Protein AF-A0A383BFZ8-F1 (afdb_monomer)

Structure (mmCIF, N/CA/C/O backbone):
data_AF-A0A383BFZ8-F1
#
_entry.id   AF-A0A383BFZ8-F1
#
loop_
_atom_site.grou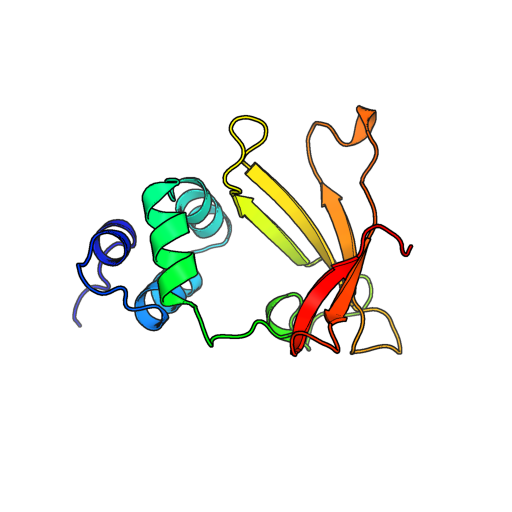p_PDB
_atom_site.id
_atom_site.type_symbol
_atom_site.label_atom_id
_atom_site.label_alt_id
_atom_site.label_comp_id
_atom_site.label_asym_id
_atom_site.label_entity_id
_atom_site.label_seq_id
_atom_site.pdbx_PDB_ins_code
_atom_site.Cartn_x
_atom_site.Cartn_y
_atom_site.Cartn_z
_atom_site.occupancy
_atom_site.B_iso_or_equiv
_atom_site.auth_seq_id
_atom_site.auth_comp_id
_atom_site.auth_asym_id
_atom_site.auth_atom_id
_atom_site.pdbx_PDB_model_num
ATOM 1 N N . MET A 1 1 ? 14.113 -26.364 -11.952 1.00 39.56 1 MET A N 1
ATOM 2 C CA . MET A 1 1 ? 13.372 -25.247 -11.329 1.00 39.56 1 MET A CA 1
ATOM 3 C C . MET A 1 1 ? 13.892 -23.974 -11.972 1.00 39.56 1 MET A C 1
ATOM 5 O O . MET A 1 1 ? 15.072 -23.693 -11.806 1.00 39.56 1 MET A O 1
ATOM 9 N N . SER A 1 2 ? 13.099 -23.288 -12.798 1.00 48.28 2 SER A N 1
ATOM 10 C CA . SER A 1 2 ? 13.532 -22.009 -13.383 1.00 48.28 2 SER A CA 1
ATOM 11 C C . SER A 1 2 ? 13.596 -20.955 -12.282 1.00 48.28 2 SER A C 1
ATOM 13 O O . SER A 1 2 ? 12.673 -20.864 -11.476 1.00 48.28 2 SER A O 1
ATOM 15 N N . ALA A 1 3 ? 14.693 -20.204 -12.215 1.00 62.72 3 ALA A N 1
ATOM 16 C CA . ALA A 1 3 ? 14.840 -19.117 -11.257 1.00 62.72 3 ALA A CA 1
ATOM 17 C C . ALA A 1 3 ? 13.802 -18.021 -11.547 1.00 62.72 3 ALA A C 1
ATOM 19 O O . ALA A 1 3 ? 13.646 -17.615 -12.700 1.00 62.72 3 ALA A O 1
ATOM 20 N N . THR A 1 4 ? 13.102 -17.544 -10.515 1.00 66.56 4 THR A N 1
ATOM 21 C CA . THR A 1 4 ? 12.213 -16.382 -10.625 1.00 66.56 4 THR A CA 1
ATOM 22 C C . THR A 1 4 ? 13.032 -15.173 -11.094 1.00 66.56 4 THR A C 1
ATOM 24 O O . THR A 1 4 ? 14.069 -14.884 -10.488 1.00 66.56 4 THR A O 1
ATOM 27 N N . PRO A 1 5 ? 12.626 -14.474 -12.169 1.00 75.19 5 PRO A N 1
ATOM 28 C CA . PRO A 1 5 ? 13.356 -13.310 -12.656 1.00 75.19 5 PRO A CA 1
ATOM 29 C C . PRO A 1 5 ? 13.374 -12.189 -11.601 1.00 75.19 5 PRO A C 1
ATOM 31 O O . PRO A 1 5 ? 12.415 -12.044 -10.838 1.00 75.19 5 PRO A O 1
ATOM 34 N N . PRO A 1 6 ? 14.437 -11.366 -11.548 1.00 87.94 6 PRO A N 1
ATOM 35 C CA . PRO A 1 6 ? 14.481 -10.230 -10.637 1.00 87.94 6 PRO A CA 1
ATOM 36 C C . PRO A 1 6 ? 13.378 -9.223 -10.985 1.00 87.94 6 PRO A C 1
ATOM 38 O O . PRO A 1 6 ? 13.079 -9.002 -12.162 1.00 87.94 6 PRO A O 1
ATOM 41 N N . LEU A 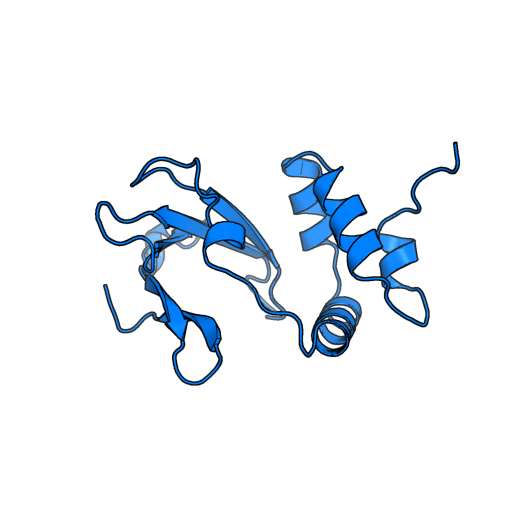1 7 ? 12.829 -8.547 -9.969 1.00 92.62 7 LEU A N 1
ATOM 42 C CA . LEU A 1 7 ? 11.762 -7.553 -10.149 1.00 92.62 7 LEU A CA 1
ATOM 43 C C . LEU A 1 7 ? 12.133 -6.475 -11.182 1.00 92.62 7 LEU A C 1
ATOM 45 O O . LEU A 1 7 ? 11.287 -6.047 -11.959 1.00 92.62 7 LEU A O 1
ATOM 49 N N . SER A 1 8 ? 13.401 -6.060 -11.234 1.00 92.12 8 SER A N 1
ATOM 50 C CA . SER A 1 8 ? 13.884 -5.099 -12.231 1.00 92.12 8 SER A CA 1
ATOM 51 C C . SER A 1 8 ? 13.652 -5.575 -13.666 1.00 92.12 8 SER A C 1
ATOM 53 O O . SER A 1 8 ? 13.184 -4.788 -14.481 1.00 92.12 8 SER A O 1
ATOM 55 N N . GLY A 1 9 ? 13.911 -6.854 -13.956 1.00 93.44 9 GLY A N 1
ATOM 56 C CA . GLY A 1 9 ? 13.674 -7.449 -15.270 1.00 93.44 9 GLY A CA 1
ATOM 57 C C . GLY A 1 9 ? 12.191 -7.445 -15.637 1.00 93.44 9 GLY A C 1
ATOM 58 O O . GLY A 1 9 ? 11.835 -7.028 -16.740 1.00 93.44 9 GLY A O 1
ATOM 59 N N . LEU A 1 10 ? 11.327 -7.809 -14.682 1.00 96.06 10 LEU A N 1
ATOM 60 C CA . LEU A 1 10 ? 9.870 -7.772 -14.850 1.00 96.06 10 LEU A CA 1
ATOM 61 C C . LEU A 1 10 ? 9.354 -6.351 -15.129 1.00 96.06 10 LEU A C 1
ATOM 63 O O . LEU A 1 10 ? 8.505 -6.160 -15.993 1.00 96.06 10 LEU A O 1
ATOM 67 N N . LEU A 1 11 ? 9.905 -5.337 -14.454 1.00 96.06 11 LEU A N 1
ATOM 68 C CA . LEU A 1 11 ? 9.512 -3.931 -14.628 1.00 96.06 11 LEU A CA 1
ATOM 69 C C . LEU A 1 11 ? 10.016 -3.300 -15.938 1.00 96.06 11 LEU A C 1
ATOM 71 O O . LEU A 1 11 ? 9.508 -2.250 -16.349 1.00 96.06 11 LEU A O 1
ATOM 75 N N . THR A 1 12 ? 11.012 -3.906 -16.590 1.00 95.06 12 THR A N 1
ATOM 76 C CA . THR A 1 12 ? 11.564 -3.447 -17.876 1.00 95.06 12 THR A CA 1
ATOM 77 C C . THR A 1 12 ? 11.057 -4.220 -19.088 1.00 95.06 12 THR A C 1
ATOM 79 O O . THR A 1 12 ? 11.289 -3.760 -20.199 1.00 95.06 12 THR A O 1
ATOM 82 N N . ALA A 1 13 ? 10.352 -5.341 -18.899 1.00 95.25 13 ALA A N 1
ATOM 83 C CA . ALA A 1 13 ? 9.752 -6.107 -19.994 1.00 95.25 13 ALA A CA 1
ATOM 84 C C . ALA A 1 13 ? 8.806 -5.236 -20.835 1.00 95.25 13 ALA A C 1
ATOM 86 O O . ALA A 1 13 ? 8.195 -4.317 -20.287 1.00 95.25 13 ALA A O 1
ATOM 87 N N . ASP A 1 14 ? 8.667 -5.513 -22.135 1.00 93.19 14 ASP A N 1
ATOM 88 C CA . ASP A 1 14 ? 7.819 -4.726 -23.049 1.00 93.19 14 ASP A CA 1
ATOM 89 C C . ASP A 1 14 ? 6.343 -4.751 -22.624 1.00 93.19 14 ASP A C 1
ATOM 91 O O . ASP A 1 14 ? 5.711 -3.699 -22.483 1.00 93.19 14 ASP A O 1
ATOM 95 N N . ALA A 1 15 ? 5.832 -5.945 -22.320 1.00 95.06 15 ALA A N 1
ATOM 96 C CA . ALA A 1 15 ? 4.551 -6.162 -21.660 1.00 95.06 15 ALA A CA 1
ATOM 97 C C . ALA A 1 15 ? 4.789 -6.540 -20.193 1.00 95.06 15 ALA A C 1
ATOM 99 O O . ALA A 1 15 ? 5.586 -7.431 -19.898 1.00 95.06 15 ALA A O 1
ATOM 100 N N . LEU A 1 16 ? 4.106 -5.851 -19.276 1.00 97.38 16 LEU A N 1
ATOM 101 C CA . LEU A 1 16 ? 4.205 -6.146 -17.850 1.00 97.38 16 LEU A CA 1
ATOM 102 C C . LEU A 1 16 ? 3.313 -7.335 -17.494 1.00 97.38 16 LEU A C 1
ATOM 104 O O . LEU A 1 16 ? 2.107 -7.300 -17.726 1.00 97.38 16 LEU A O 1
ATOM 108 N N . ASP A 1 17 ? 3.911 -8.344 -16.873 1.00 96.62 17 ASP A N 1
ATOM 109 C CA . ASP A 1 17 ? 3.191 -9.437 -16.229 1.00 96.62 17 ASP A CA 1
ATOM 110 C C . ASP A 1 17 ? 2.944 -9.070 -14.761 1.00 96.62 17 ASP A C 1
ATOM 112 O O . ASP A 1 17 ? 3.837 -9.159 -13.913 1.00 96.62 17 ASP A O 1
ATOM 116 N N . LEU A 1 18 ? 1.734 -8.589 -14.471 1.00 96.44 18 LEU A N 1
ATOM 117 C CA . LEU A 1 18 ? 1.365 -8.141 -13.130 1.00 96.44 18 LEU A CA 1
ATOM 118 C C . LEU A 1 18 ? 1.312 -9.285 -12.113 1.00 96.44 18 LEU A C 1
ATOM 120 O O . LEU A 1 18 ? 1.577 -9.039 -10.938 1.00 96.44 18 LEU A O 1
ATOM 124 N N . ASP A 1 19 ? 1.026 -10.513 -12.546 1.00 95.75 19 ASP A N 1
ATOM 125 C CA . ASP A 1 19 ? 0.947 -11.667 -11.649 1.00 95.75 19 ASP A CA 1
ATOM 126 C C . ASP A 1 19 ? 2.352 -12.154 -11.282 1.00 95.75 19 ASP A C 1
ATOM 128 O O . ASP A 1 19 ? 2.629 -12.424 -10.113 1.00 95.75 19 ASP A O 1
ATOM 132 N N . ALA A 1 20 ? 3.287 -12.154 -12.237 1.00 96.31 20 ALA A N 1
ATOM 133 C CA . ALA A 1 20 ? 4.697 -12.406 -11.948 1.00 96.31 20 ALA A CA 1
ATOM 134 C C . ALA A 1 20 ? 5.306 -11.326 -11.037 1.00 96.31 20 ALA A C 1
ATOM 136 O O . ALA A 1 20 ? 6.097 -11.638 -10.145 1.00 96.31 20 ALA A O 1
ATOM 137 N N . ILE A 1 21 ? 4.932 -10.056 -11.236 1.00 96.88 21 ILE A N 1
ATOM 138 C CA . ILE A 1 21 ? 5.364 -8.946 -10.373 1.00 96.88 21 ILE A CA 1
ATOM 139 C C . ILE A 1 21 ? 4.814 -9.117 -8.954 1.00 96.88 21 ILE A C 1
ATOM 141 O O . ILE A 1 21 ? 5.580 -8.987 -7.998 1.00 96.88 21 ILE A O 1
ATOM 145 N N . ALA A 1 22 ? 3.523 -9.432 -8.811 1.00 95.12 22 ALA A N 1
ATOM 146 C CA . ALA A 1 22 ? 2.905 -9.708 -7.516 1.00 95.12 22 ALA A CA 1
ATOM 147 C C . ALA A 1 22 ? 3.600 -10.882 -6.815 1.00 95.12 22 ALA A C 1
ATOM 149 O O . ALA A 1 22 ? 4.091 -10.719 -5.702 1.00 95.12 22 ALA A O 1
ATOM 150 N N . ALA A 1 23 ? 3.786 -12.009 -7.508 1.00 95.44 23 ALA A N 1
ATOM 151 C CA . ALA A 1 23 ? 4.466 -13.181 -6.963 1.00 95.44 23 ALA A CA 1
ATOM 152 C C . ALA A 1 23 ? 5.911 -12.884 -6.516 1.00 95.44 23 ALA A C 1
ATOM 154 O O . ALA A 1 23 ? 6.353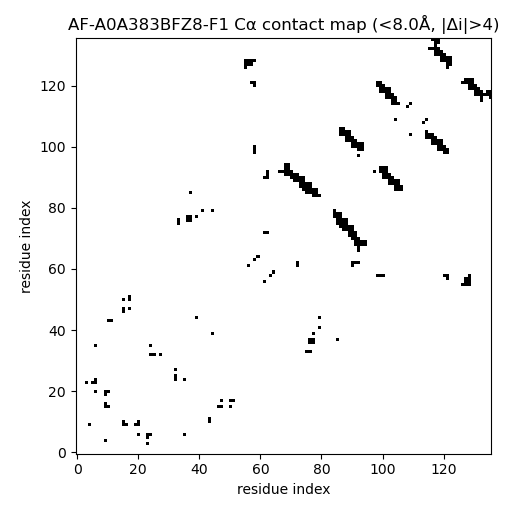 -13.369 -5.474 1.00 95.44 23 ALA A O 1
ATOM 155 N N . ALA A 1 24 ? 6.653 -12.064 -7.269 1.00 95.12 24 ALA A N 1
ATOM 156 C CA . ALA A 1 24 ? 8.001 -11.645 -6.886 1.00 95.12 24 ALA A CA 1
ATOM 157 C C . ALA A 1 24 ? 8.008 -10.767 -5.619 1.00 95.12 24 ALA A C 1
ATOM 159 O O . ALA A 1 24 ? 8.924 -10.877 -4.802 1.00 95.12 24 ALA A O 1
ATOM 160 N N . LEU A 1 25 ? 7.000 -9.907 -5.443 1.00 95.06 25 LEU A N 1
ATOM 161 C CA . LEU A 1 25 ? 6.840 -9.076 -4.246 1.00 95.06 25 LEU A CA 1
ATOM 162 C C . LEU A 1 25 ? 6.352 -9.887 -3.036 1.00 95.06 25 LEU A C 1
ATOM 164 O O . LEU A 1 25 ? 6.813 -9.633 -1.925 1.00 95.06 25 LEU A O 1
ATOM 168 N N . ASP A 1 26 ? 5.474 -10.868 -3.237 1.00 94.19 26 ASP A N 1
ATOM 169 C CA . ASP A 1 26 ? 4.956 -11.745 -2.180 1.00 94.19 26 ASP A CA 1
ATOM 170 C C . ASP A 1 26 ? 6.019 -12.713 -1.657 1.00 94.19 26 ASP A C 1
ATOM 172 O O . ASP A 1 26 ? 6.071 -12.998 -0.461 1.00 94.19 26 ASP A O 1
ATOM 176 N N . ALA A 1 27 ? 6.919 -13.168 -2.533 1.00 94.38 27 ALA A N 1
ATOM 177 C CA . ALA A 1 27 ? 8.070 -13.980 -2.149 1.00 94.38 27 ALA A CA 1
ATOM 178 C C . ALA A 1 27 ? 9.120 -13.195 -1.338 1.00 94.38 27 ALA A C 1
ATOM 180 O O . ALA A 1 27 ? 9.973 -13.798 -0.682 1.00 94.38 27 ALA A O 1
ATOM 181 N N . ALA A 1 28 ? 9.087 -11.859 -1.376 1.00 94.31 28 ALA A N 1
ATOM 182 C CA . ALA A 1 28 ? 10.013 -11.021 -0.630 1.00 94.31 28 ALA A CA 1
ATOM 183 C C . ALA A 1 28 ? 9.587 -10.872 0.840 1.00 94.31 28 ALA A C 1
ATOM 185 O O . ALA A 1 28 ? 8.432 -10.584 1.164 1.00 94.31 28 ALA A O 1
ATOM 186 N N . GLY A 1 29 ? 10.561 -10.972 1.749 1.00 93.69 29 GLY A N 1
ATOM 187 C CA . GLY A 1 29 ? 10.357 -10.603 3.150 1.00 93.69 29 GLY A CA 1
ATOM 188 C C . GLY A 1 29 ? 9.986 -9.114 3.307 1.00 93.69 29 GLY A C 1
ATOM 189 O O . GLY A 1 29 ? 10.256 -8.317 2.405 1.00 93.69 29 GLY A O 1
ATOM 190 N N . PRO A 1 30 ? 9.411 -8.688 4.448 1.00 91.50 30 PRO A N 1
ATOM 191 C CA . PRO A 1 30 ? 8.860 -7.337 4.608 1.00 91.50 30 PRO A CA 1
ATOM 192 C C . PRO A 1 30 ? 9.835 -6.192 4.285 1.00 91.50 30 PRO A C 1
ATOM 194 O O . PRO A 1 30 ? 9.466 -5.230 3.608 1.00 91.50 30 PRO A O 1
ATOM 197 N N . GLU A 1 31 ? 11.087 -6.294 4.737 1.00 94.19 31 GLU A N 1
ATOM 198 C CA . GLU A 1 31 ? 12.112 -5.264 4.516 1.00 94.19 31 GLU A CA 1
ATOM 199 C C . GLU A 1 31 ? 12.593 -5.216 3.062 1.00 94.19 31 GLU A C 1
ATOM 201 O O . GLU A 1 31 ? 12.733 -4.137 2.481 1.00 94.19 31 GLU A O 1
ATOM 206 N N . GLU A 1 32 ? 12.800 -6.388 2.456 1.00 95.25 32 GLU A N 1
ATOM 207 C CA . GLU A 1 32 ? 13.139 -6.526 1.037 1.00 95.25 32 GLU A CA 1
ATOM 208 C C . GLU A 1 32 ? 12.028 -5.937 0.170 1.00 95.25 32 GLU A C 1
ATOM 210 O O . GLU A 1 32 ? 12.297 -5.081 -0.669 1.00 95.25 32 GLU A O 1
ATOM 215 N N . ARG A 1 33 ? 10.769 -6.311 0.429 1.00 95.75 33 ARG A N 1
ATOM 216 C CA . ARG A 1 33 ? 9.608 -5.793 -0.298 1.00 95.75 33 ARG A CA 1
ATOM 217 C C . ARG A 1 33 ? 9.531 -4.270 -0.216 1.00 95.75 33 ARG A C 1
ATOM 219 O O . ARG A 1 33 ? 9.355 -3.611 -1.238 1.00 95.75 33 ARG A O 1
ATOM 226 N N . ALA A 1 34 ? 9.728 -3.690 0.969 1.00 95.50 34 ALA A N 1
ATOM 227 C CA . ALA A 1 34 ? 9.749 -2.237 1.136 1.00 95.50 34 ALA A CA 1
ATOM 228 C C . ALA A 1 34 ? 10.880 -1.572 0.330 1.00 95.50 34 ALA A C 1
ATOM 230 O O . ALA A 1 34 ? 10.663 -0.530 -0.292 1.00 95.50 34 ALA A O 1
ATOM 231 N N . ARG A 1 35 ? 12.082 -2.165 0.305 1.00 95.81 35 ARG A N 1
ATOM 232 C CA . ARG A 1 35 ? 13.202 -1.666 -0.507 1.00 95.81 35 ARG A CA 1
ATOM 233 C C . ARG A 1 35 ? 12.913 -1.772 -2.005 1.00 95.81 35 ARG A C 1
ATOM 235 O O . ARG A 1 35 ? 13.146 -0.797 -2.717 1.00 95.81 35 ARG A O 1
ATOM 242 N N . LEU A 1 36 ? 12.372 -2.899 -2.465 1.00 96.00 36 LEU A N 1
ATOM 243 C CA . LEU A 1 36 ? 11.978 -3.118 -3.858 1.00 96.00 36 LEU A CA 1
ATOM 244 C C . LEU A 1 36 ? 10.950 -2.076 -4.315 1.00 96.00 36 LEU A C 1
ATOM 246 O O . LEU A 1 36 ? 11.199 -1.370 -5.291 1.00 96.00 36 LEU A O 1
ATOM 250 N N . ILE A 1 37 ? 9.856 -1.899 -3.564 1.00 95.75 37 ILE A N 1
ATOM 251 C CA . ILE A 1 37 ? 8.808 -0.905 -3.853 1.00 95.75 37 ILE A CA 1
ATOM 252 C C . ILE A 1 37 ? 9.380 0.519 -3.900 1.00 95.75 37 ILE A C 1
ATOM 254 O O . ILE A 1 37 ? 9.085 1.290 -4.814 1.00 95.75 37 ILE A O 1
ATOM 258 N N . ARG A 1 38 ? 10.248 0.882 -2.948 1.00 94.94 38 ARG A N 1
ATOM 259 C CA . ARG A 1 38 ? 10.875 2.216 -2.900 1.00 94.94 38 ARG A CA 1
ATOM 260 C C . ARG A 1 38 ? 11.880 2.462 -4.031 1.00 94.94 38 ARG A C 1
ATOM 262 O O . ARG A 1 38 ? 12.141 3.623 -4.367 1.00 94.94 38 ARG A O 1
ATOM 269 N N . GLY A 1 39 ? 12.394 1.393 -4.638 1.00 93.44 39 GLY A N 1
ATOM 270 C CA . GLY A 1 39 ? 13.239 1.420 -5.830 1.00 93.44 39 GLY A CA 1
ATOM 271 C C . GLY A 1 39 ? 12.478 1.609 -7.147 1.00 93.44 39 GLY A C 1
ATOM 272 O O . GLY A 1 39 ? 13.104 1.912 -8.162 1.00 93.44 39 GLY A O 1
ATOM 273 N N . ILE A 1 40 ? 11.144 1.485 -7.162 1.00 94.50 40 ILE A N 1
ATOM 274 C CA . ILE A 1 40 ? 10.349 1.644 -8.388 1.00 94.50 40 ILE A CA 1
ATOM 275 C C . ILE A 1 40 ? 10.343 3.119 -8.818 1.00 94.50 40 ILE A C 1
ATOM 277 O O . ILE A 1 40 ? 9.706 3.981 -8.207 1.00 94.50 40 ILE A O 1
ATOM 281 N N . GLY A 1 41 ? 11.059 3.422 -9.902 1.00 92.75 41 GLY A N 1
ATOM 282 C CA . GLY A 1 41 ? 11.119 4.764 -10.481 1.00 92.75 41 GLY A CA 1
ATOM 283 C C . GLY A 1 41 ? 9.795 5.214 -11.112 1.00 92.75 41 GLY A C 1
ATOM 284 O O . GLY A 1 41 ? 8.953 4.396 -11.478 1.00 92.75 41 GLY A O 1
ATOM 285 N N . GLY A 1 42 ? 9.628 6.527 -11.302 1.00 93.19 42 GLY A N 1
ATOM 286 C CA . GLY A 1 42 ? 8.372 7.113 -11.795 1.00 93.19 42 GLY A CA 1
ATOM 287 C C . GLY A 1 42 ? 7.901 6.564 -13.148 1.00 93.19 42 GLY A C 1
ATOM 288 O O . GLY A 1 42 ? 6.711 6.333 -13.335 1.00 93.19 42 GLY A O 1
ATOM 289 N N . ARG A 1 43 ? 8.826 6.255 -14.071 1.00 94.19 43 ARG A N 1
ATOM 290 C CA . ARG A 1 43 ? 8.485 5.618 -15.357 1.00 94.19 43 ARG A CA 1
ATOM 291 C C . ARG A 1 43 ? 7.838 4.246 -15.161 1.00 94.19 43 ARG A C 1
ATOM 293 O O . ARG A 1 43 ? 6.846 3.951 -15.813 1.00 94.19 43 ARG A O 1
ATOM 300 N N . ALA A 1 44 ? 8.384 3.421 -14.269 1.00 95.50 44 ALA A N 1
ATOM 301 C CA . ALA A 1 44 ? 7.825 2.105 -13.975 1.00 95.50 44 ALA A CA 1
ATOM 302 C C . ALA A 1 44 ? 6.473 2.221 -13.251 1.00 95.50 44 ALA A C 1
ATOM 304 O O . ALA A 1 44 ? 5.554 1.494 -13.605 1.00 95.50 44 ALA A O 1
ATOM 305 N N . GLN A 1 45 ? 6.310 3.182 -12.329 1.00 95.94 45 GLN A N 1
ATOM 306 C CA . GLN A 1 45 ? 5.011 3.457 -11.691 1.00 95.94 45 GLN A CA 1
ATOM 307 C C . GLN A 1 45 ? 3.928 3.811 -12.721 1.00 95.94 45 GLN A C 1
ATOM 309 O O . GLN A 1 45 ? 2.835 3.261 -12.663 1.00 95.94 45 GLN A O 1
ATOM 314 N N . ALA A 1 46 ? 4.240 4.668 -13.699 1.00 96.25 46 ALA A N 1
ATOM 315 C CA . ALA A 1 46 ? 3.297 5.023 -14.760 1.00 96.25 46 ALA A CA 1
ATOM 316 C C . ALA A 1 46 ? 2.902 3.809 -15.621 1.00 96.25 46 ALA A C 1
ATOM 318 O O . ALA A 1 46 ? 1.733 3.634 -15.950 1.00 96.25 46 ALA A O 1
ATOM 319 N N . ARG A 1 47 ? 3.862 2.935 -15.951 1.00 97.31 47 ARG A N 1
ATOM 320 C CA . ARG A 1 47 ? 3.579 1.702 -16.702 1.00 97.31 47 ARG A CA 1
ATOM 321 C C . ARG A 1 47 ? 2.727 0.718 -15.902 1.00 97.31 47 ARG A C 1
ATOM 323 O O . ARG A 1 47 ? 1.811 0.135 -16.467 1.00 97.31 47 ARG A O 1
ATOM 330 N N . LEU A 1 48 ? 3.014 0.551 -14.609 1.00 96.38 48 LEU A N 1
ATOM 331 C CA . LEU A 1 48 ? 2.221 -0.284 -13.702 1.00 96.38 48 LEU A CA 1
ATOM 332 C C . LEU A 1 48 ? 0.784 0.228 -13.595 1.00 96.38 48 LEU A C 1
ATOM 334 O O . LEU A 1 48 ? -0.141 -0.567 -13.694 1.00 96.38 48 LEU A O 1
ATOM 338 N N . TRP A 1 49 ? 0.602 1.543 -13.448 1.00 94.75 49 TRP A N 1
ATOM 339 C CA . TRP A 1 49 ? -0.717 2.174 -13.403 1.00 94.75 49 TRP A CA 1
ATOM 340 C C . TRP A 1 49 ? -1.547 1.859 -14.651 1.00 94.75 49 TRP A C 1
ATOM 342 O O . TRP A 1 49 ? -2.693 1.432 -14.552 1.00 94.75 49 TRP A O 1
ATOM 352 N N . GLU A 1 50 ? -0.949 2.020 -15.831 1.00 96.75 50 GLU A N 1
ATOM 353 C CA . GLU A 1 50 ? -1.614 1.725 -17.099 1.00 96.75 50 GLU A CA 1
ATOM 354 C C . GLU A 1 50 ? -1.912 0.231 -17.270 1.00 96.75 50 GLU A C 1
ATOM 356 O O . GLU A 1 50 ? -3.020 -0.130 -17.663 1.00 96.75 50 GLU A O 1
ATOM 361 N N . ALA A 1 51 ? -0.958 -0.640 -16.931 1.00 96.88 51 ALA A N 1
ATOM 362 C CA . ALA A 1 51 ? -1.130 -2.089 -17.018 1.00 96.88 51 ALA A CA 1
ATOM 363 C C . ALA A 1 51 ? -2.183 -2.625 -16.033 1.00 96.88 51 ALA A C 1
ATOM 365 O O . ALA A 1 51 ? -2.814 -3.642 -16.308 1.00 96.88 51 ALA A O 1
ATOM 366 N N . ALA A 1 52 ? -2.374 -1.959 -14.890 1.00 95.06 52 ALA A N 1
ATOM 367 C CA . ALA A 1 52 ? -3.317 -2.369 -13.852 1.00 95.06 52 ALA A CA 1
ATOM 368 C C . ALA A 1 52 ? -4.766 -1.936 -14.123 1.00 95.06 52 ALA A C 1
ATOM 370 O O . ALA A 1 52 ? -5.650 -2.285 -13.343 1.00 95.06 52 ALA A O 1
ATOM 371 N N . LYS A 1 53 ? -5.047 -1.207 -15.213 1.00 93.62 53 LYS A N 1
ATOM 372 C CA . LYS A 1 53 ? -6.420 -0.828 -15.578 1.00 93.62 53 LYS A CA 1
ATOM 373 C C . LYS A 1 53 ? -7.329 -2.058 -15.649 1.00 93.62 53 LYS A C 1
ATOM 375 O O . LYS A 1 53 ? -7.026 -3.029 -16.335 1.00 93.62 53 LYS A O 1
ATOM 380 N N . GLY A 1 54 ? -8.461 -1.992 -14.949 1.00 89.94 54 GLY A N 1
ATOM 381 C CA . GLY A 1 54 ? -9.417 -3.099 -14.846 1.00 89.94 54 GLY A CA 1
ATOM 382 C C . GLY A 1 54 ? -9.112 -4.106 -13.732 1.00 89.94 54 GLY A C 1
ATOM 383 O O . GLY A 1 54 ? -9.905 -5.022 -13.532 1.00 89.94 54 GLY A O 1
ATOM 384 N N . ARG A 1 55 ? -8.011 -3.942 -12.985 1.00 90.75 55 ARG A N 1
ATOM 385 C CA . ARG A 1 55 ? -7.782 -4.637 -11.713 1.00 90.75 55 ARG A CA 1
ATOM 386 C C . ARG A 1 55 ? -8.243 -3.749 -10.559 1.00 90.75 55 ARG A C 1
ATOM 388 O O . ARG A 1 55 ? -7.943 -2.560 -10.539 1.00 90.75 55 ARG A O 1
ATOM 395 N N . SER A 1 56 ? -8.939 -4.339 -9.593 1.00 87.88 56 SER A N 1
ATOM 396 C CA . SER A 1 56 ? -9.451 -3.652 -8.405 1.00 87.88 56 SER A CA 1
ATOM 397 C C . SER A 1 56 ? -8.767 -4.153 -7.137 1.00 87.88 56 SER A C 1
ATOM 399 O O . SER A 1 56 ? -8.500 -5.346 -7.013 1.00 87.88 56 SER A O 1
ATOM 401 N N . THR A 1 57 ? -8.579 -3.258 -6.172 1.00 90.56 57 THR A N 1
ATOM 402 C CA . THR A 1 57 ? -8.138 -3.592 -4.811 1.00 90.56 57 THR A CA 1
ATOM 403 C C . THR A 1 57 ? -9.354 -3.739 -3.901 1.00 90.56 57 THR A C 1
ATOM 405 O O . THR A 1 57 ? -10.216 -2.858 -3.875 1.00 90.56 57 THR A O 1
ATOM 408 N N . SER A 1 58 ? -9.414 -4.824 -3.135 1.00 93.12 58 SER A N 1
ATOM 409 C CA . SER A 1 58 ? -10.443 -5.106 -2.132 1.00 93.12 58 SER A CA 1
ATOM 410 C C . SER A 1 58 ? -10.012 -4.680 -0.723 1.00 93.12 58 SER A C 1
ATOM 412 O O . SER A 1 58 ? -8.844 -4.394 -0.458 1.00 93.12 58 SER A O 1
ATOM 414 N N . ILE A 1 59 ? -10.952 -4.672 0.229 1.00 96.25 59 ILE A N 1
ATOM 415 C CA . ILE A 1 59 ? -10.640 -4.418 1.646 1.00 96.25 59 ILE A CA 1
ATOM 416 C C . ILE A 1 59 ? -9.668 -5.471 2.196 1.00 96.25 59 ILE A C 1
ATOM 418 O O . ILE A 1 59 ? -8.776 -5.127 2.972 1.00 96.25 59 ILE A O 1
ATOM 422 N N . ALA A 1 60 ? -9.808 -6.730 1.772 1.00 95.81 60 ALA A N 1
ATOM 423 C CA . ALA A 1 60 ? -8.948 -7.828 2.205 1.00 95.81 60 ALA A CA 1
ATOM 424 C C . ALA A 1 60 ? -7.500 -7.683 1.706 1.00 95.81 60 ALA A C 1
ATOM 426 O O . ALA A 1 60 ? -6.580 -8.100 2.408 1.00 95.81 60 ALA A O 1
ATOM 427 N N . ASP A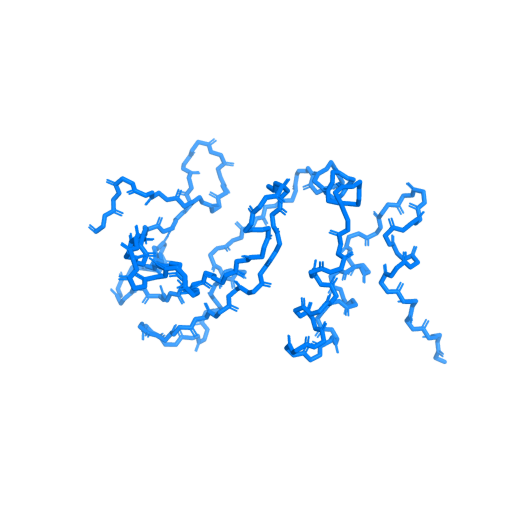 1 61 ? -7.292 -7.027 0.560 1.00 94.25 61 ASP A N 1
ATOM 428 C CA . ASP A 1 61 ? -5.951 -6.719 0.044 1.00 94.25 61 ASP A CA 1
ATOM 429 C C . ASP A 1 61 ? -5.248 -5.633 0.879 1.00 94.25 61 ASP A C 1
ATOM 431 O O . ASP A 1 61 ? -4.020 -5.596 0.966 1.00 94.25 61 ASP A O 1
ATOM 435 N N . VAL A 1 62 ? -6.016 -4.742 1.520 1.00 96.56 62 VAL A N 1
ATOM 436 C CA . VAL A 1 62 ? -5.475 -3.687 2.395 1.00 96.56 62 VAL A CA 1
ATOM 437 C C . VAL A 1 62 ? -5.262 -4.206 3.818 1.00 96.56 62 VAL A C 1
ATOM 439 O O . VAL A 1 62 ? -4.207 -3.968 4.409 1.00 96.56 62 VAL A O 1
ATOM 442 N N . VAL A 1 63 ? -6.243 -4.916 4.379 1.00 97.69 63 VAL A N 1
ATOM 443 C CA . VAL A 1 63 ? -6.150 -5.571 5.689 1.00 97.69 63 VAL A CA 1
ATOM 444 C C . VAL A 1 63 ? -6.739 -6.981 5.576 1.00 97.69 63 VAL A C 1
ATOM 446 O O . VAL A 1 63 ? -7.957 -7.101 5.448 1.00 97.69 63 VAL A O 1
ATOM 449 N N . PRO A 1 64 ? -5.935 -8.058 5.658 1.00 95.81 64 PRO A N 1
ATOM 450 C CA . PRO A 1 64 ? -6.439 -9.429 5.532 1.00 95.81 64 PRO A CA 1
ATOM 451 C C . PRO A 1 64 ? -7.552 -9.770 6.536 1.00 95.81 64 PRO A C 1
ATOM 453 O O . PRO A 1 64 ? -7.616 -9.210 7.632 1.00 95.81 64 PRO A O 1
ATOM 456 N N . GLU A 1 65 ? -8.453 -10.687 6.174 1.00 92.94 65 GLU A N 1
ATOM 457 C CA . GLU A 1 65 ? -9.636 -11.042 6.985 1.00 92.94 65 GLU A CA 1
ATOM 458 C C . GLU A 1 65 ? -9.293 -11.612 8.368 1.00 92.94 65 GLU A C 1
ATOM 460 O O . GLU A 1 65 ? -10.016 -11.363 9.326 1.00 92.94 65 GLU A O 1
ATOM 465 N N . GLY A 1 66 ? -8.162 -12.310 8.497 1.00 93.88 66 GLY A N 1
ATOM 466 C CA . GLY A 1 66 ? -7.708 -12.888 9.768 1.00 93.88 66 GLY A CA 1
ATOM 467 C C . GLY A 1 66 ? -7.068 -11.895 10.746 1.00 93.88 66 GLY A C 1
ATOM 468 O O . GLY A 1 66 ? -6.684 -12.291 11.845 1.00 93.88 66 GLY A O 1
ATOM 469 N N . VAL A 1 67 ? -6.907 -10.624 10.367 1.00 97.44 67 VAL A N 1
ATOM 470 C CA . VAL A 1 67 ? -6.328 -9.599 11.245 1.00 97.44 67 VAL A CA 1
ATOM 471 C C . VAL A 1 67 ? -7.402 -9.089 12.205 1.00 97.44 67 VAL A C 1
ATOM 473 O O . VAL A 1 67 ? -8.450 -8.618 11.771 1.00 97.44 67 VAL A O 1
ATOM 476 N N . ALA A 1 68 ? -7.142 -9.159 13.511 1.00 97.31 68 ALA A N 1
ATOM 477 C CA . ALA A 1 68 ? -8.088 -8.688 14.519 1.00 97.31 68 ALA A CA 1
ATOM 478 C C . ALA A 1 68 ? -8.365 -7.171 14.389 1.00 97.31 68 ALA A C 1
ATOM 480 O O . ALA A 1 68 ? -7.473 -6.415 13.978 1.00 97.31 68 ALA A O 1
ATOM 481 N N . PRO A 1 69 ? -9.566 -6.691 14.771 1.00 97.31 69 PRO A N 1
ATOM 482 C CA . PRO A 1 69 ? -9.851 -5.261 14.859 1.00 97.31 69 PRO A CA 1
ATOM 483 C C . PRO A 1 69 ? -8.786 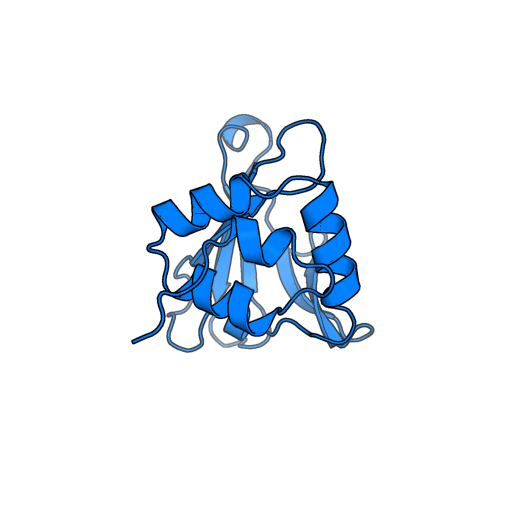-4.499 15.654 1.00 97.31 69 PRO A C 1
ATOM 485 O O . PRO A 1 69 ? -8.136 -5.057 16.539 1.00 97.31 69 PRO A O 1
ATOM 488 N N . ALA A 1 70 ? -8.579 -3.229 15.302 1.00 96.62 70 ALA A N 1
ATOM 489 C CA . ALA A 1 70 ? -7.546 -2.362 15.882 1.00 96.62 70 ALA A CA 1
ATOM 490 C C . ALA A 1 70 ? -6.084 -2.859 15.755 1.00 96.62 70 ALA A C 1
ATOM 492 O O . ALA A 1 70 ? -5.174 -2.197 16.250 1.00 96.62 70 ALA A O 1
ATOM 493 N N . THR A 1 71 ? -5.822 -3.966 15.051 1.00 98.19 71 THR A N 1
ATOM 494 C CA . THR A 1 71 ? -4.456 -4.407 14.737 1.00 98.19 71 THR A CA 1
ATOM 495 C C . THR A 1 71 ? -3.960 -3.720 13.468 1.00 98.19 71 THR A C 1
ATOM 497 O O . THR A 1 71 ? -4.593 -3.798 12.414 1.00 98.19 71 THR A O 1
ATOM 500 N N . GLU A 1 72 ? -2.822 -3.034 13.570 1.00 97.75 72 GLU A N 1
ATOM 501 C CA . GLU A 1 72 ? -2.262 -2.241 12.475 1.00 97.75 72 GLU A CA 1
ATOM 502 C C . GLU A 1 72 ? -1.598 -3.113 11.399 1.00 97.75 72 GLU A C 1
ATOM 504 O O . GLU A 1 72 ? -0.633 -3.836 11.657 1.00 97.75 72 GLU A O 1
ATOM 509 N N . VAL A 1 73 ? -2.039 -2.955 10.153 1.00 97.69 73 VAL A N 1
ATOM 510 C CA . VAL A 1 73 ? -1.331 -3.409 8.954 1.00 97.69 73 VAL A CA 1
ATOM 511 C C . VAL A 1 73 ? -0.583 -2.231 8.347 1.00 97.69 73 VAL A C 1
ATOM 513 O O . VAL A 1 73 ? -1.162 -1.191 8.023 1.00 97.69 73 VAL A O 1
ATOM 516 N N . ARG A 1 74 ? 0.733 -2.396 8.199 1.00 96.88 74 ARG A N 1
ATOM 517 C CA . ARG A 1 74 ? 1.649 -1.351 7.732 1.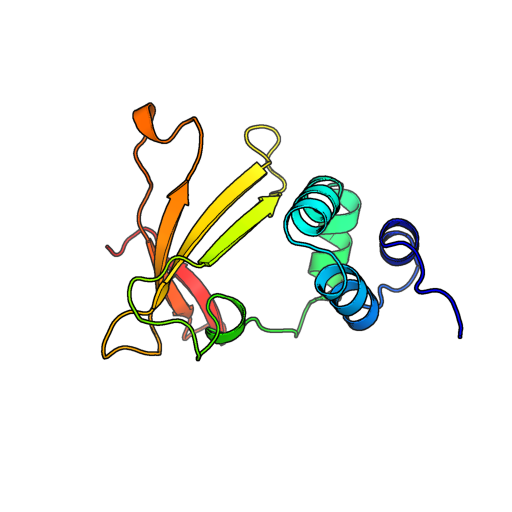00 96.88 74 ARG A CA 1
ATOM 518 C C . ARG A 1 74 ? 1.877 -1.457 6.227 1.00 96.88 74 ARG A C 1
ATOM 520 O O . ARG A 1 74 ? 2.401 -2.454 5.739 1.00 96.88 74 ARG A O 1
ATOM 527 N N . HIS A 1 75 ? 1.583 -0.376 5.516 1.00 96.25 75 HIS A N 1
ATOM 528 C CA . HIS A 1 75 ? 1.824 -0.208 4.085 1.00 96.25 75 HIS A CA 1
ATOM 529 C C . HIS A 1 75 ? 2.973 0.773 3.865 1.00 96.25 75 HIS A C 1
ATOM 531 O O . HIS A 1 75 ? 2.789 1.991 3.917 1.00 96.25 75 HIS A O 1
ATOM 537 N N . LEU A 1 76 ? 4.174 0.233 3.639 1.00 95.94 76 LEU A N 1
ATOM 538 C CA . LEU A 1 76 ? 5.373 1.006 3.324 1.00 95.94 76 LEU A CA 1
ATOM 539 C C . LEU A 1 76 ? 5.472 1.163 1.809 1.00 95.94 76 LEU A C 1
ATOM 541 O O . LEU A 1 76 ? 5.777 0.206 1.101 1.00 95.94 76 LEU A O 1
ATOM 545 N N . GLY A 1 77 ? 5.226 2.371 1.317 1.00 94.38 77 GLY A N 1
ATOM 546 C CA . GLY A 1 77 ? 5.074 2.610 -0.110 1.00 94.38 77 GLY A CA 1
ATOM 547 C C . GLY A 1 77 ? 5.939 3.732 -0.656 1.00 94.38 77 GLY A C 1
ATOM 548 O O . GLY A 1 77 ? 6.758 4.349 0.039 1.00 94.38 77 GLY A O 1
ATOM 549 N N . LYS A 1 78 ? 5.721 3.979 -1.946 1.00 94.31 78 LYS A N 1
ATOM 550 C CA . LYS A 1 78 ? 6.293 5.078 -2.707 1.00 94.31 78 LYS A CA 1
ATOM 551 C C . LYS A 1 78 ? 5.194 5.757 -3.515 1.00 94.31 78 LYS A C 1
ATOM 553 O O . LYS A 1 78 ? 4.357 5.081 -4.100 1.00 94.31 78 LYS A O 1
ATOM 558 N N . ASN A 1 79 ? 5.206 7.080 -3.537 1.00 91.44 79 ASN A N 1
ATOM 559 C CA . ASN A 1 79 ? 4.381 7.907 -4.405 1.00 91.44 79 ASN A CA 1
ATOM 560 C C . ASN A 1 79 ? 5.271 8.636 -5.434 1.00 91.44 79 ASN A C 1
ATOM 562 O O . ASN A 1 79 ? 6.505 8.580 -5.375 1.00 91.44 79 ASN A O 1
ATOM 566 N N . SER A 1 80 ? 4.640 9.312 -6.389 1.00 88.12 80 SER A N 1
ATOM 567 C CA . SER A 1 80 ? 5.313 10.038 -7.469 1.00 88.12 80 SER A CA 1
ATOM 568 C C . SER A 1 80 ? 5.683 11.486 -7.118 1.00 88.12 80 SER A C 1
ATOM 570 O O . SER A 1 80 ? 6.129 12.221 -8.000 1.00 88.12 80 SER A O 1
ATOM 572 N N . LEU A 1 81 ? 5.494 11.927 -5.868 1.00 88.19 81 LEU A N 1
ATOM 573 C CA . LEU A 1 81 ? 5.809 13.293 -5.453 1.00 88.19 81 LEU A CA 1
ATOM 574 C C . LEU A 1 81 ? 7.329 13.527 -5.463 1.00 88.19 81 LEU A C 1
ATOM 576 O O . LEU A 1 81 ? 8.100 12.622 -5.134 1.00 88.19 81 LEU A O 1
ATOM 580 N N . PRO A 1 82 ? 7.787 14.747 -5.796 1.00 82.12 82 PRO A N 1
ATOM 581 C CA . PRO A 1 82 ? 9.214 15.062 -5.846 1.00 82.12 82 PRO A CA 1
ATOM 582 C C . PRO A 1 82 ? 9.881 15.078 -4.461 1.00 82.12 82 PRO A C 1
ATOM 584 O O . PRO A 1 82 ? 11.066 14.773 -4.349 1.00 82.12 82 PRO A O 1
ATOM 587 N N . LEU A 1 83 ? 9.130 15.395 -3.401 1.00 84.88 83 LEU A N 1
ATOM 588 C CA . LEU A 1 83 ? 9.591 15.386 -2.012 1.00 84.88 83 LEU A CA 1
ATOM 589 C C . LEU A 1 83 ? 8.648 14.528 -1.162 1.00 84.88 83 LEU A C 1
ATOM 591 O O . LEU A 1 83 ? 7.464 14.427 -1.471 1.00 84.88 83 LEU A O 1
ATOM 595 N N . PHE A 1 84 ? 9.180 13.900 -0.107 1.00 84.44 84 PHE A N 1
ATOM 596 C CA . PHE A 1 84 ? 8.437 12.954 0.741 1.00 84.44 84 PHE A CA 1
ATOM 597 C C . PHE A 1 84 ? 7.798 11.815 -0.076 1.00 84.44 84 PHE A C 1
ATOM 599 O O . PHE A 1 84 ? 6.654 11.411 0.136 1.00 84.44 84 PHE A O 1
ATOM 606 N N . SER A 1 85 ? 8.570 11.290 -1.035 1.00 91.50 85 SER A N 1
ATOM 607 C CA . SER A 1 85 ? 8.103 10.261 -1.968 1.00 91.50 85 SER A CA 1
ATOM 608 C C . SER A 1 85 ? 7.890 8.894 -1.322 1.00 91.50 85 SER A C 1
ATOM 610 O O . SER A 1 85 ? 7.259 8.031 -1.918 1.00 91.50 85 SER A O 1
ATOM 612 N N . HIS A 1 86 ? 8.406 8.668 -0.114 1.00 93.88 86 HIS A N 1
ATOM 613 C CA . HIS A 1 86 ? 8.157 7.456 0.661 1.00 93.88 86 HIS A CA 1
ATOM 614 C C . HIS A 1 86 ? 7.109 7.736 1.726 1.00 93.88 86 HIS A C 1
ATOM 616 O O . HIS A 1 86 ? 7.160 8.771 2.388 1.00 93.88 86 HIS A O 1
ATOM 622 N N . PHE A 1 87 ? 6.203 6.787 1.924 1.00 93.19 87 PHE A N 1
ATOM 623 C CA . PHE A 1 87 ? 5.170 6.888 2.946 1.00 93.19 87 PHE A CA 1
ATOM 624 C C . PHE A 1 87 ? 5.063 5.596 3.752 1.00 93.19 87 PHE A C 1
ATOM 626 O O . PHE A 1 87 ? 5.462 4.521 3.296 1.00 93.19 87 PHE A O 1
ATOM 633 N N . GLU A 1 88 ? 4.488 5.713 4.943 1.00 95.75 88 GLU A N 1
ATOM 634 C CA . GLU A 1 88 ? 3.931 4.597 5.694 1.00 95.75 88 GLU A CA 1
ATOM 635 C C . GLU A 1 88 ? 2.480 4.939 6.029 1.00 95.75 88 GLU A C 1
ATOM 637 O O . GLU A 1 88 ? 2.200 5.949 6.671 1.00 95.75 88 GLU A O 1
ATOM 642 N N . LYS A 1 89 ? 1.548 4.113 5.562 1.00 95.94 89 LYS A N 1
ATOM 643 C CA . LYS A 1 89 ? 0.148 4.178 5.978 1.00 95.94 89 LYS A CA 1
ATOM 644 C C . LYS A 1 89 ? -0.145 2.977 6.849 1.00 95.94 89 LYS A C 1
ATOM 646 O O . LYS A 1 89 ? 0.272 1.868 6.521 1.00 95.94 89 LYS A O 1
ATOM 651 N N . ARG A 1 90 ? -0.855 3.189 7.946 1.00 97.56 90 ARG A N 1
ATOM 652 C CA . ARG A 1 90 ? -1.312 2.109 8.816 1.00 97.56 90 ARG A CA 1
ATOM 653 C C . ARG A 1 90 ? -2.817 2.028 8.737 1.00 97.56 90 ARG A C 1
ATOM 655 O O . ARG A 1 90 ? -3.474 3.064 8.782 1.00 97.56 90 ARG A O 1
ATOM 662 N N . PHE A 1 91 ? -3.327 0.815 8.588 1.00 98.25 91 PHE A N 1
ATOM 663 C CA . PHE A 1 91 ? -4.754 0.532 8.505 1.00 98.25 91 PHE A CA 1
ATOM 664 C C . PHE A 1 91 ? -5.123 -0.511 9.551 1.00 98.25 91 PHE A C 1
ATOM 666 O O . PHE A 1 91 ? -4.316 -1.389 9.844 1.00 98.25 91 PHE A O 1
ATOM 673 N N . CYS A 1 92 ? -6.337 -0.463 10.078 1.00 98.25 92 CYS A N 1
ATOM 674 C CA . CYS A 1 92 ? -6.883 -1.522 10.914 1.00 98.25 92 CYS A CA 1
ATOM 675 C C . CYS A 1 92 ? -8.368 -1.735 10.617 1.00 98.25 92 CYS A C 1
ATOM 677 O O . CYS A 1 92 ? -9.058 -0.841 10.117 1.00 98.25 92 CYS A O 1
ATOM 679 N N . ARG A 1 93 ? -8.856 -2.943 10.914 1.00 97.88 93 ARG A N 1
ATOM 680 C CA . ARG A 1 93 ? -10.284 -3.262 10.827 1.00 97.88 93 ARG A CA 1
ATOM 681 C C . ARG A 1 93 ? -11.061 -2.569 11.937 1.00 97.88 93 ARG A C 1
ATOM 683 O O . ARG A 1 93 ? -10.571 -2.459 13.065 1.00 97.88 93 ARG A O 1
ATOM 690 N N . VAL A 1 94 ? -12.284 -2.175 11.604 1.00 96.12 94 VAL A N 1
ATOM 691 C CA . VAL A 1 94 ? -13.270 -1.660 12.551 1.00 96.12 94 VAL A CA 1
ATOM 692 C C . VAL A 1 94 ? -14.114 -2.825 13.065 1.00 96.12 94 VAL A C 1
ATOM 694 O O . VAL A 1 94 ? -14.582 -3.664 12.294 1.00 96.12 94 VAL A O 1
ATOM 697 N N . GLU A 1 95 ? -14.283 -2.911 14.381 1.00 95.56 95 GLU A N 1
ATOM 698 C CA . GLU A 1 95 ? -15.143 -3.927 14.986 1.00 95.56 95 GLU A CA 1
ATOM 699 C C . GLU A 1 95 ? -16.600 -3.713 14.549 1.00 95.56 95 GLU A C 1
ATOM 701 O O . GLU A 1 95 ? -17.124 -2.605 14.623 1.00 95.56 95 GLU A O 1
ATOM 706 N N . GLY A 1 96 ? -17.249 -4.773 14.062 1.00 94.56 96 GLY A N 1
ATOM 707 C CA . GLY A 1 96 ? -18.643 -4.723 13.612 1.00 94.56 96 GLY A CA 1
ATOM 708 C C . GLY A 1 96 ? -18.882 -4.072 12.242 1.00 94.56 96 GLY A C 1
ATOM 709 O O . GLY A 1 96 ? -20.017 -4.107 11.773 1.00 94.56 96 GLY A O 1
ATOM 710 N N . ASP A 1 97 ? -17.852 -3.541 11.573 1.00 94.94 97 ASP A N 1
ATOM 711 C CA . ASP A 1 97 ? -17.969 -2.941 10.236 1.00 94.94 97 ASP A CA 1
ATOM 712 C C . ASP A 1 97 ? -16.874 -3.462 9.279 1.00 94.94 97 ASP A C 1
ATOM 714 O O . ASP A 1 97 ? -15.810 -2.855 9.137 1.00 94.94 97 ASP A O 1
ATOM 718 N N . PRO A 1 98 ? -17.103 -4.604 8.601 1.00 91.25 98 PRO A N 1
ATOM 719 C CA . PRO A 1 98 ? -16.106 -5.221 7.727 1.00 91.25 98 PRO A CA 1
ATOM 720 C C . PRO A 1 98 ? -15.843 -4.439 6.430 1.00 91.25 98 PRO A C 1
ATOM 722 O O . PRO A 1 98 ? -14.859 -4.735 5.750 1.00 91.25 98 PRO A O 1
ATOM 725 N N . GLY A 1 99 ? -16.706 -3.477 6.073 1.00 94.25 99 GLY A N 1
ATOM 726 C CA . GLY A 1 99 ? -16.568 -2.645 4.873 1.00 94.25 99 GLY A CA 1
ATOM 727 C C . GLY A 1 99 ? -15.697 -1.405 5.079 1.00 94.25 99 GLY A C 1
ATOM 728 O O . GLY A 1 99 ? -15.367 -0.723 4.105 1.00 94.25 99 GLY A O 1
ATOM 729 N N . THR A 1 100 ? -15.309 -1.138 6.327 1.00 96.25 100 THR A N 1
ATOM 730 C CA . THR A 1 100 ? -14.617 0.078 6.741 1.00 96.25 100 THR A CA 1
ATOM 731 C C . THR A 1 100 ? -13.282 -0.251 7.398 1.00 96.25 100 THR A C 1
ATOM 733 O O . THR A 1 100 ? -13.156 -1.155 8.226 1.00 96.25 100 THR A O 1
ATOM 736 N N . LEU A 1 101 ? -12.266 0.534 7.054 1.00 98.00 101 LEU A N 1
ATOM 737 C CA . LEU A 1 101 ? -10.962 0.539 7.700 1.00 98.00 101 LEU A CA 1
ATOM 738 C C . LEU A 1 101 ? -10.689 1.922 8.282 1.00 98.00 101 LEU A C 1
ATOM 740 O O . LEU A 1 101 ? -10.947 2.939 7.634 1.00 98.00 101 LEU A O 1
ATOM 744 N N . TYR A 1 102 ? -10.091 1.961 9.466 1.00 97.88 102 TYR A N 1
ATOM 745 C CA . TYR A 1 102 ? -9.451 3.172 9.970 1.00 97.88 102 TYR A CA 1
ATOM 746 C C . TYR A 1 102 ? -7.995 3.187 9.561 1.00 97.88 102 TYR A C 1
ATOM 748 O O . TYR A 1 102 ? -7.360 2.138 9.453 1.00 97.88 102 TYR A O 1
ATOM 756 N N . GLY A 1 103 ? -7.447 4.379 9.352 1.00 97.25 103 GLY A N 1
ATOM 757 C CA . GLY A 1 103 ? -6.025 4.501 9.122 1.00 97.25 103 GLY A CA 1
ATOM 758 C C . GLY A 1 103 ? -5.459 5.884 9.360 1.00 97.25 103 GLY A C 1
ATOM 759 O O . GLY A 1 103 ? -6.165 6.861 9.611 1.00 97.25 103 GLY A O 1
ATOM 760 N N . PHE A 1 104 ? -4.134 5.937 9.314 1.00 95.81 104 PHE A N 1
ATOM 761 C CA . PHE A 1 104 ? -3.358 7.157 9.464 1.00 95.81 104 PHE A CA 1
ATOM 762 C C . PHE A 1 104 ? -2.004 7.048 8.762 1.00 95.81 104 PHE A C 1
ATOM 764 O O . PHE A 1 104 ? -1.592 5.974 8.315 1.00 95.81 104 PHE A O 1
ATOM 771 N N . ASN A 1 105 ? -1.307 8.177 8.643 1.00 94.25 105 ASN A N 1
ATOM 772 C CA . ASN A 1 105 ? 0.040 8.253 8.088 1.00 94.25 105 ASN A CA 1
ATOM 773 C C . ASN A 1 105 ? 1.060 8.258 9.230 1.00 94.25 105 ASN A C 1
ATOM 775 O O . ASN A 1 105 ? 0.991 9.080 10.146 1.00 94.25 105 ASN A O 1
ATOM 779 N N . GLU A 1 106 ? 2.028 7.356 9.151 1.00 94.62 106 GLU A N 1
ATOM 780 C CA . GLU A 1 106 ? 3.184 7.333 10.036 1.00 94.62 106 GLU A CA 1
ATOM 781 C C . GLU A 1 106 ? 4.403 7.913 9.312 1.00 94.62 106 GLU A C 1
ATOM 783 O O . GLU A 1 106 ? 4.584 7.729 8.105 1.00 94.62 106 GLU A O 1
ATOM 788 N N . GLY A 1 107 ? 5.258 8.625 10.045 1.00 88.00 107 GLY A N 1
ATOM 789 C CA . GLY A 1 107 ? 6.462 9.209 9.472 1.00 88.00 107 GLY A CA 1
ATOM 790 C C . GLY A 1 107 ? 7.115 10.258 10.361 1.00 88.00 107 GLY A C 1
ATOM 791 O O . GLY A 1 107 ? 6.540 10.740 11.332 1.00 88.00 107 GLY A O 1
ATOM 792 N N . SER A 1 108 ? 8.330 10.661 9.988 1.00 82.56 108 SER A N 1
ATOM 793 C CA . SER A 1 108 ? 9.122 11.644 10.739 1.00 82.56 108 SER A CA 1
ATOM 794 C C . SER A 1 108 ? 8.466 13.024 10.842 1.00 82.56 108 SER A C 1
ATOM 796 O O . SER A 1 108 ? 8.786 13.783 11.750 1.00 82.56 108 SER A O 1
ATOM 798 N N . THR A 1 109 ? 7.539 13.352 9.942 1.00 80.56 109 THR A N 1
ATOM 799 C CA . THR A 1 109 ? 6.776 14.606 9.970 1.00 80.56 109 THR A CA 1
ATOM 800 C C . THR A 1 109 ? 5.579 14.558 10.920 1.00 80.56 109 THR A C 1
ATOM 802 O O . THR A 1 109 ? 5.062 15.617 11.274 1.00 80.56 109 THR A O 1
ATOM 805 N N . ARG A 1 110 ? 5.153 13.371 11.384 1.00 85.88 110 ARG A N 1
ATOM 806 C CA . ARG A 1 110 ? 3.974 13.180 12.249 1.00 85.88 110 ARG A CA 1
ATOM 807 C C . ARG A 1 110 ? 3.954 14.079 13.494 1.00 85.88 110 ARG A C 1
ATOM 809 O O . ARG A 1 110 ? 2.884 14.609 13.787 1.00 85.88 110 ARG A O 1
ATOM 816 N N . PRO A 1 111 ? 5.075 14.326 14.204 1.00 83.25 111 PRO A N 1
ATOM 817 C CA . PRO A 1 111 ? 5.083 15.232 15.355 1.00 83.25 111 PRO A CA 1
ATOM 818 C C . PRO A 1 111 ? 4.743 16.689 15.015 1.00 83.25 111 PRO A C 1
ATOM 820 O O . PRO A 1 111 ? 4.319 17.428 15.895 1.00 83.25 111 PRO A O 1
ATOM 823 N N . LEU A 1 112 ? 4.936 17.108 13.760 1.00 84.31 112 LEU A N 1
ATOM 824 C CA . LEU A 1 112 ? 4.723 18.487 13.321 1.00 84.31 112 LEU A CA 1
ATOM 825 C C . LEU A 1 112 ? 3.334 18.702 12.710 1.00 84.31 112 LEU A C 1
ATOM 827 O O . LEU A 1 112 ? 2.683 19.698 13.000 1.00 84.31 112 LEU A O 1
ATOM 831 N N . ILE A 1 113 ? 2.893 17.784 11.848 1.00 82.44 113 ILE A N 1
ATOM 832 C CA . ILE A 1 113 ? 1.659 17.941 11.053 1.00 82.44 113 ILE A CA 1
ATOM 833 C C . ILE A 1 113 ? 0.520 17.023 11.516 1.00 82.44 113 ILE A C 1
ATOM 835 O O . ILE A 1 113 ? -0.563 17.025 10.933 1.00 82.44 113 ILE A O 1
ATOM 839 N N . GLY A 1 114 ? 0.759 16.231 12.561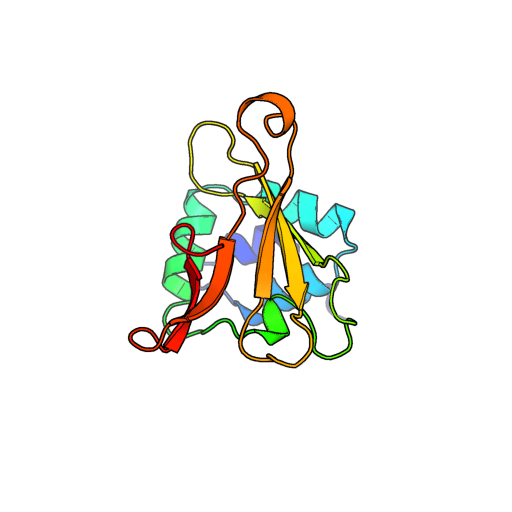 1.00 85.56 114 GLY A N 1
ATOM 840 C CA . GLY A 1 114 ? -0.152 15.191 13.008 1.00 85.56 114 GLY A CA 1
ATOM 841 C C . GLY A 1 114 ? -0.151 13.955 12.094 1.00 85.56 114 GLY A C 1
ATOM 842 O O . GLY A 1 114 ? 0.558 13.893 11.089 1.00 85.56 114 GLY A O 1
ATOM 843 N N . PRO A 1 115 ? -0.934 12.927 12.454 1.00 85.00 115 PRO A N 1
ATOM 844 C CA . PRO A 1 115 ? -0.972 11.644 11.746 1.00 85.00 115 PRO A CA 1
ATOM 845 C C . PRO A 1 115 ? -1.829 11.663 10.468 1.00 85.00 115 PRO A C 1
ATOM 847 O O . PRO A 1 115 ? -1.672 10.798 9.607 1.00 85.00 115 PRO A O 1
ATOM 850 N N . GLY A 1 116 ? -2.735 12.635 10.311 1.00 90.94 116 GLY A N 1
ATOM 851 C CA . GLY A 1 116 ? -3.680 12.685 9.190 1.00 90.94 116 GLY A CA 1
ATOM 852 C C . GLY A 1 116 ? -4.556 11.430 9.121 1.00 90.94 116 GLY A C 1
ATOM 853 O O . GLY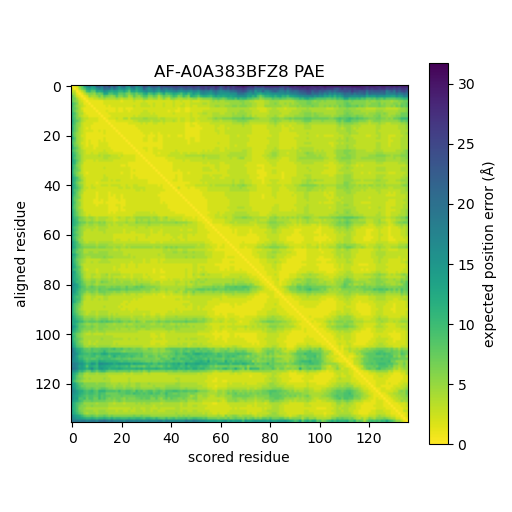 A 1 116 ? -4.351 10.591 8.242 1.00 90.94 116 GLY A O 1
ATOM 854 N N . TYR A 1 117 ? -5.484 11.291 10.071 1.00 95.00 117 TYR A N 1
ATOM 855 C CA . TYR A 1 117 ? -6.433 10.175 10.123 1.00 95.00 117 TYR A CA 1
ATOM 856 C C . TYR A 1 117 ? -7.376 10.170 8.917 1.00 95.00 117 TYR A C 1
ATOM 858 O O . TYR A 1 117 ? -7.681 11.222 8.351 1.00 95.00 117 TYR A O 1
ATOM 866 N N . PHE A 1 118 ? -7.818 8.979 8.526 1.00 96.50 118 PHE A N 1
ATOM 867 C CA . PHE A 1 118 ? -8.754 8.773 7.430 1.00 96.50 118 PHE A CA 1
ATOM 868 C C . PHE A 1 118 ? -9.565 7.489 7.623 1.00 96.50 118 PHE A C 1
ATOM 870 O O . PHE A 1 118 ? -9.147 6.561 8.321 1.00 96.50 118 PHE A O 1
ATOM 877 N N . ILE A 1 119 ? -10.687 7.417 6.911 1.00 97.19 119 ILE A N 1
ATOM 878 C CA . ILE A 1 119 ? -11.451 6.187 6.704 1.00 97.19 119 ILE A CA 1
ATOM 879 C C . ILE A 1 119 ? -11.163 5.654 5.298 1.00 97.19 119 ILE A C 1
ATOM 881 O O . ILE A 1 119 ? -11.080 6.434 4.349 1.00 97.19 119 ILE A O 1
ATOM 885 N N . ALA A 1 120 ? -11.031 4.337 5.146 1.00 97.25 120 ALA A N 1
ATOM 886 C CA . ALA A 1 120 ? -11.007 3.682 3.844 1.00 97.25 120 ALA A CA 1
ATOM 887 C C . ALA A 1 120 ? -12.162 2.685 3.703 1.00 97.25 120 ALA A C 1
ATOM 889 O O . ALA A 1 120 ? -12.491 1.970 4.644 1.00 97.25 120 ALA A O 1
ATOM 890 N N . GLY A 1 121 ? -12.774 2.650 2.524 1.00 96.19 121 GLY A N 1
ATOM 891 C CA . GLY A 1 121 ? -13.927 1.808 2.210 1.00 96.19 121 GLY A CA 1
ATOM 892 C C . GLY A 1 121 ? -14.118 1.715 0.701 1.00 96.19 121 GLY A C 1
ATOM 893 O O . GLY A 1 121 ? -13.455 2.434 -0.048 1.00 96.19 121 GLY A O 1
ATOM 894 N N . VAL A 1 122 ? -15.009 0.837 0.241 1.00 94.62 122 VAL A N 1
ATOM 895 C CA . VAL A 1 122 ? -15.334 0.758 -1.191 1.00 94.62 122 VAL A CA 1
ATOM 896 C C . VAL A 1 122 ? -16.085 2.023 -1.605 1.00 94.62 122 VAL A C 1
ATOM 898 O O . VAL A 1 122 ? -17.154 2.331 -1.077 1.00 94.62 122 VAL A O 1
ATOM 901 N N . ASP A 1 123 ? -15.524 2.758 -2.558 1.00 91.25 123 ASP A N 1
ATOM 902 C CA . ASP A 1 123 ? -16.198 3.875 -3.197 1.00 91.25 123 ASP A CA 1
ATOM 903 C C . ASP A 1 123 ? -17.317 3.346 -4.097 1.00 91.25 123 ASP A C 1
ATOM 905 O O . ASP A 1 123 ? -17.076 2.582 -5.031 1.00 91.25 123 ASP A O 1
ATOM 909 N N . ALA A 1 124 ? -18.555 3.756 -3.824 1.00 86.00 124 ALA A N 1
ATOM 910 C CA . ALA A 1 124 ? -19.726 3.233 -4.522 1.00 86.00 124 ALA A CA 1
ATOM 911 C C . ALA A 1 124 ? -19.767 3.599 -6.017 1.00 86.00 124 ALA A C 1
ATOM 913 O O . ALA A 1 124 ? -20.430 2.909 -6.788 1.00 86.00 124 ALA A O 1
ATOM 914 N N . GLN A 1 125 ? -19.090 4.673 -6.439 1.00 85.62 125 GLN A N 1
ATOM 915 C CA . GLN A 1 125 ? -19.071 5.094 -7.843 1.00 85.62 125 GLN A CA 1
ATOM 916 C C . GLN A 1 125 ? -17.998 4.358 -8.644 1.00 85.62 125 GLN A C 1
ATOM 918 O O . GLN A 1 125 ? -18.199 4.073 -9.823 1.00 85.62 125 GLN A O 1
ATOM 923 N N . ARG A 1 126 ? -16.854 4.071 -8.017 1.00 83.19 126 ARG A N 1
ATOM 924 C CA . ARG A 1 126 ? -15.689 3.453 -8.661 1.00 83.19 126 ARG A CA 1
ATOM 925 C C . ARG A 1 126 ? -15.616 1.943 -8.460 1.00 83.19 126 ARG A C 1
ATOM 927 O O . ARG A 1 126 ? -14.974 1.275 -9.258 1.00 83.19 126 ARG A O 1
ATOM 934 N N . GLY A 1 127 ? -16.264 1.406 -7.425 1.00 86.75 127 GLY A N 1
ATOM 935 C CA . GLY A 1 127 ? -16.171 -0.009 -7.059 1.00 86.75 127 GLY A CA 1
ATOM 936 C C . GLY A 1 127 ? -14.793 -0.413 -6.522 1.00 86.75 127 GLY A C 1
ATOM 937 O O . GLY A 1 127 ? -14.457 -1.592 -6.524 1.00 86.75 127 GLY A O 1
ATOM 938 N N . GLU A 1 128 ? -13.991 0.553 -6.071 1.00 89.56 128 GLU A N 1
ATOM 939 C CA . GLU A 1 128 ? -12.613 0.364 -5.604 1.00 89.56 128 GLU A CA 1
ATOM 940 C C . GLU A 1 128 ? -12.456 0.899 -4.180 1.00 89.56 128 GLU A C 1
ATOM 942 O O . GLU A 1 128 ? -13.176 1.810 -3.768 1.00 89.56 128 GLU A O 1
ATOM 947 N N . VAL A 1 129 ? -11.493 0.375 -3.419 1.00 94.38 129 VAL A N 1
ATOM 948 C CA . VAL A 1 129 ? -11.167 0.938 -2.103 1.00 94.38 129 VAL A CA 1
ATOM 949 C C . VAL A 1 129 ? -10.589 2.346 -2.254 1.00 94.38 129 VAL A C 1
ATOM 951 O O . VAL A 1 129 ? -9.548 2.543 -2.880 1.00 94.38 129 VAL A O 1
ATOM 954 N N . ALA A 1 130 ? -11.233 3.325 -1.623 1.00 94.44 130 ALA A N 1
ATOM 955 C CA . ALA A 1 130 ? -10.798 4.714 -1.591 1.00 94.44 130 ALA A CA 1
ATOM 956 C C . ALA A 1 130 ? -10.504 5.173 -0.161 1.00 94.44 130 ALA A C 1
ATOM 958 O O . ALA A 1 130 ? -11.133 4.728 0.798 1.00 94.44 130 ALA A O 1
ATOM 959 N N . ILE A 1 131 ? -9.556 6.104 -0.029 1.00 95.19 131 ILE A N 1
ATOM 960 C CA . ILE A 1 131 ? -9.217 6.767 1.233 1.00 95.19 131 ILE A CA 1
ATOM 961 C C . ILE A 1 131 ? -9.933 8.119 1.292 1.00 95.19 131 ILE A C 1
ATOM 963 O O . ILE A 1 131 ? -9.732 8.966 0.421 1.00 95.19 131 ILE A O 1
ATOM 967 N N . ASN A 1 132 ? -10.718 8.343 2.343 1.00 93.88 132 ASN A N 1
ATOM 968 C CA . ASN A 1 132 ? -11.4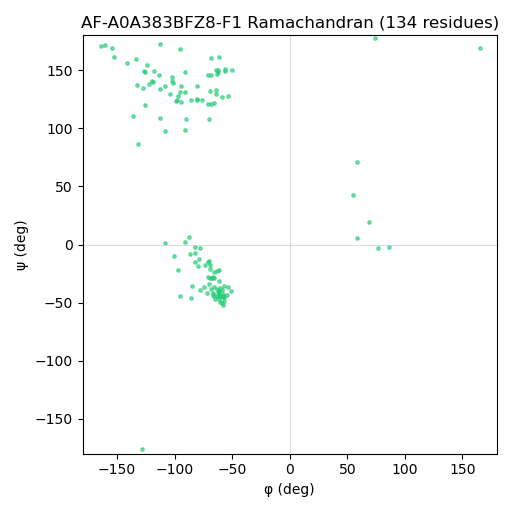44 9.580 2.591 1.00 93.88 132 ASN A CA 1
ATOM 969 C C . ASN A 1 132 ? -10.893 10.304 3.829 1.00 93.88 132 ASN A C 1
ATOM 971 O O . ASN A 1 132 ? -11.112 9.884 4.964 1.00 93.88 132 ASN A O 1
ATOM 975 N N . TYR A 1 133 ? -10.210 11.424 3.591 1.00 92.06 133 TYR A N 1
ATOM 976 C CA . TYR A 1 133 ? -9.646 12.298 4.628 1.00 92.06 133 TYR A CA 1
ATOM 977 C C . TYR A 1 133 ? -10.650 13.289 5.237 1.00 92.06 133 TYR A C 1
ATOM 979 O O . TYR A 1 133 ? -10.317 13.989 6.187 1.00 92.06 133 TYR A O 1
ATOM 987 N N . LEU A 1 134 ? -11.864 13.386 4.689 1.00 90.44 134 LEU A N 1
ATOM 988 C CA . LEU A 1 134 ? -12.922 14.273 5.189 1.00 90.44 134 LEU A CA 1
ATOM 989 C C . LEU A 1 134 ? -13.833 13.582 6.213 1.00 90.44 134 LEU A C 1
ATOM 991 O O . LEU A 1 134 ? -14.804 14.178 6.675 1.00 90.44 134 LEU A O 1
ATOM 995 N N . ARG A 1 135 ? -13.546 12.321 6.549 1.00 81.56 135 ARG A N 1
ATOM 996 C CA . ARG A 1 135 ? -14.248 11.551 7.577 1.00 81.56 135 ARG A CA 1
ATOM 997 C C . ARG A 1 135 ? -13.230 10.979 8.559 1.00 81.56 135 ARG A C 1
ATOM 999 O O . ARG A 1 135 ? -12.209 10.441 8.128 1.00 81.56 135 ARG A O 1
ATOM 1006 N N . VAL A 1 136 ? -13.531 11.109 9.849 1.00 71.31 136 VAL A N 1
ATOM 1007 C CA . VAL A 1 136 ? -12.739 10.623 10.988 1.00 71.31 136 VAL A CA 1
ATOM 1008 C C . VAL A 1 136 ? -13.648 10.001 12.031 1.00 71.31 136 VAL A C 1
ATOM 1010 O O . VAL A 1 136 ? -14.821 10.438 12.103 1.00 71.31 136 VAL A O 1
#

Foldseek 3Di:
DDDLDALVVQLPDPQHDVVSNVVNLVPDDPVRSLVSQQPQDPVSVVNCVVNCPPPADALCNQPNPPADFPDWDWDWHACHDPPPRTWIKIWGDDPPDRQKIKIFTDDPCCVPPNGQIWMWGQDPVPRHIDTGSPDD

pLDDT: mean 91.95, std 8.34, range [39.56, 98.25]

Solvent-accessible surface area (backbone atoms only — not comparable to full-atom values): 8078 Å² total; per-residue (Å²): 132,84,77,81,75,56,67,68,58,53,66,65,40,94,70,71,56,65,66,62,50,48,52,55,47,69,74,37,54,75,68,56,32,36,52,54,50,60,63,58,47,66,71,47,51,54,51,50,55,62,70,42,64,93,64,74,56,52,64,53,77,70,49,51,82,87,57,56,57,77,45,74,38,79,47,62,42,56,60,86,52,95,66,82,30,61,50,32,38,34,35,22,42,41,80,98,35,90,68,40,29,44,33,33,41,52,59,95,58,27,89,79,75,47,45,65,55,24,35,33,32,67,34,87,88,76,71,28,63,41,80,38,71,92,44,125

Organism: NCBI:txid408172

Radius of gyration: 16.21 Å; Cα contacts (8 Å, |Δi|>4): 186; chains: 1; bounding box: 35×44×39 Å

Mean predicted aligned error: 4.27 Å

Sequence (136 aa):
MSATPPLSGLLTADALDLDAIAAALDAAGPEERARLIRGIGGRAQARLWEAAKGRSTSIADVVPEGVAPATEVRHLGKNSLPLFSHFEKRFCRVEGDPGTLYGFNEGSTRPLIGPGYFIAGVDAQRGEVAINYLRV

Secondary structure (DSSP, 8-state):
-PPPPPHHHHHHSSS--HHHHHHHHHTS-HHHHHHHHHH--HHHHHHHHHHTTT----HHHHS-TTSPTTPPEEEEEE-S-SSS-EEEEEEEEETTEEEEEEEEEESTTHHHH----EEEEE-TTTSSEEEETT--

Nearest PDB structures (foldseek):
  6ndx-assembly2_C  TM=4.261E-01  e=3.133E-01  Treponema denticola
  8rbq-assembly1_G  TM=2.086E-01  e=5.863E+00  Azotobacter vinelandii DJ
  9fp0-assembly1_A  TM=1.722E-01  e=9.459E+00  Escherichia coli